Protein AF-A0A914AF42-F1 (afdb_monomer)

Structure (mmCIF, N/CA/C/O backbone):
data_AF-A0A914AF42-F1
#
_entry.id   AF-A0A914AF42-F1
#
loop_
_atom_site.group_PDB
_atom_site.id
_atom_site.type_symbol
_atom_site.label_atom_id
_atom_site.label_alt_id
_atom_site.label_comp_id
_atom_site.label_asym_id
_atom_site.label_entity_id
_atom_site.label_seq_id
_atom_site.pdbx_PDB_ins_code
_atom_site.Cartn_x
_atom_site.Cartn_y
_atom_site.Cartn_z
_atom_site.occupancy
_atom_site.B_iso_or_equiv
_atom_site.auth_seq_id
_atom_site.auth_comp_id
_atom_site.auth_asym_id
_atom_site.auth_atom_id
_atom_site.pdbx_PDB_model_num
ATOM 1 N N . MET A 1 1 ? -10.432 24.339 48.550 1.00 62.75 1 MET A N 1
ATOM 2 C CA . MET A 1 1 ? -11.584 24.044 47.681 1.00 62.75 1 MET A CA 1
ATOM 3 C C . MET A 1 1 ? -12.732 23.594 48.547 1.00 62.75 1 MET A C 1
ATOM 5 O O . MET A 1 1 ? -12.568 22.641 49.305 1.00 62.75 1 MET A O 1
ATOM 9 N N . THR A 1 2 ? -13.845 24.314 48.498 1.00 91.31 2 THR A N 1
ATOM 10 C CA . THR A 1 2 ? -15.083 23.881 49.159 1.00 91.31 2 THR A CA 1
ATOM 11 C C . THR A 1 2 ? -15.816 22.883 48.261 1.00 91.31 2 THR A C 1
ATOM 13 O O . THR A 1 2 ? -15.599 22.851 47.050 1.00 91.31 2 THR A O 1
ATOM 16 N N . LEU A 1 3 ? -16.672 22.039 48.843 1.00 89.38 3 LEU A N 1
ATOM 17 C CA . LEU A 1 3 ? -17.456 21.057 48.083 1.00 89.38 3 LEU A CA 1
ATOM 18 C C . LEU A 1 3 ? -18.285 21.734 46.976 1.00 89.38 3 LEU A C 1
ATOM 20 O O . LEU A 1 3 ? -18.335 21.239 45.855 1.00 89.38 3 LEU A O 1
ATOM 24 N N . ASP A 1 4 ? -18.838 22.913 47.257 1.00 90.81 4 ASP A N 1
ATOM 25 C CA . ASP A 1 4 ? -19.626 23.697 46.299 1.00 90.81 4 ASP A CA 1
ATOM 26 C C . ASP A 1 4 ? -18.805 24.201 45.105 1.00 90.81 4 ASP A C 1
ATOM 28 O O . ASP A 1 4 ? -19.313 24.311 43.990 1.00 90.81 4 ASP A O 1
ATOM 32 N N . GLU A 1 5 ? -17.524 24.499 45.321 1.00 92.56 5 GLU A N 1
ATOM 33 C CA . GLU A 1 5 ? -16.599 24.899 44.261 1.00 92.56 5 GLU A CA 1
ATOM 34 C C . GLU A 1 5 ? -16.284 23.717 43.336 1.00 92.56 5 GLU A C 1
ATOM 36 O O . GLU A 1 5 ? -16.280 23.871 42.115 1.00 92.56 5 GLU A O 1
ATOM 41 N N . ALA A 1 6 ? -16.115 22.520 43.904 1.00 89.25 6 ALA A N 1
ATOM 42 C CA . ALA A 1 6 ? -15.910 21.295 43.135 1.00 89.25 6 ALA A CA 1
ATOM 43 C C . ALA A 1 6 ? -17.158 20.901 42.327 1.00 89.25 6 ALA A C 1
ATOM 45 O O . ALA A 1 6 ? -17.040 20.524 41.162 1.00 89.25 6 ALA A O 1
ATOM 46 N N . VAL A 1 7 ? -18.354 21.035 42.911 1.00 93.25 7 VAL A N 1
ATOM 47 C CA . VAL A 1 7 ? -19.622 20.754 42.219 1.00 93.25 7 VAL A CA 1
ATOM 48 C C . VAL A 1 7 ? -19.851 21.740 41.072 1.00 93.25 7 VAL A C 1
ATOM 50 O O . VAL A 1 7 ? -20.227 21.325 39.976 1.00 93.25 7 VAL A O 1
ATOM 53 N N . ARG A 1 8 ? -19.575 23.035 41.276 1.00 92.00 8 ARG A N 1
ATOM 54 C CA . ARG A 1 8 ? -19.697 24.046 40.213 1.00 92.00 8 ARG A CA 1
ATOM 55 C C . ARG A 1 8 ? -18.725 23.778 39.063 1.00 92.00 8 ARG A C 1
ATOM 57 O O . ARG A 1 8 ? -19.149 23.758 37.912 1.00 92.00 8 ARG A O 1
ATOM 64 N N . ALA A 1 9 ? -17.461 23.494 39.378 1.00 91.19 9 ALA A N 1
ATOM 65 C CA . ALA A 1 9 ? -16.459 23.153 38.372 1.00 91.19 9 ALA A CA 1
ATOM 66 C C . ALA A 1 9 ? -16.846 21.888 37.583 1.00 91.19 9 ALA A C 1
ATOM 68 O O . ALA A 1 9 ? -16.697 21.855 36.363 1.00 91.19 9 ALA A O 1
ATOM 69 N N . ALA A 1 10 ? -17.405 20.869 38.247 1.00 91.75 10 ALA A N 1
ATOM 70 C CA . ALA A 1 10 ? -17.881 19.659 37.581 1.00 91.75 10 ALA A CA 1
ATOM 71 C C . ALA A 1 10 ? -19.002 19.963 36.570 1.00 91.75 10 ALA A C 1
ATOM 73 O O . ALA A 1 10 ? -18.903 19.568 35.409 1.00 91.75 10 ALA A O 1
ATOM 74 N N . LEU A 1 11 ? -20.013 20.745 36.960 1.00 94.56 11 LEU A N 1
ATOM 75 C CA . LEU A 1 11 ? -21.114 21.126 36.065 1.00 94.56 11 LEU A CA 1
ATOM 76 C C . LEU A 1 11 ? -20.634 21.952 34.861 1.00 94.56 11 LEU A C 1
ATOM 78 O O .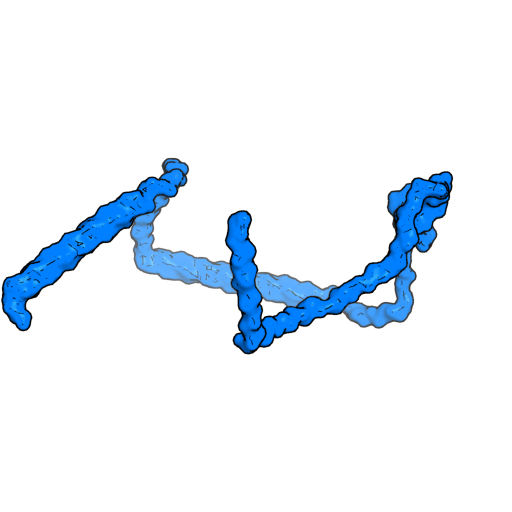 LEU A 1 11 ? -21.092 21.747 33.735 1.00 94.56 11 LEU A O 1
ATOM 82 N N . GLU A 1 12 ? -19.676 22.855 35.072 1.00 92.94 12 GLU A N 1
ATOM 83 C CA . GLU A 1 12 ? -19.058 23.628 33.991 1.00 92.94 12 GLU A CA 1
ATOM 84 C C . GLU A 1 12 ? -18.307 22.713 33.015 1.00 92.94 12 GLU A C 1
ATOM 86 O O . GLU A 1 12 ? -18.492 22.828 31.798 1.00 92.94 12 GLU A O 1
ATOM 91 N N . THR A 1 13 ? -17.541 21.740 33.520 1.00 92.31 13 THR A N 1
ATOM 92 C CA . THR A 1 13 ? -16.855 20.763 32.660 1.00 92.31 13 THR A CA 1
ATOM 93 C C . THR A 1 13 ? -17.828 19.888 31.870 1.00 92.31 13 THR A C 1
ATOM 95 O O . THR A 1 13 ? -17.617 19.673 30.676 1.00 92.31 13 THR A O 1
ATOM 98 N N . GLU A 1 14 ? -18.932 19.442 32.472 1.00 93.62 14 GLU A N 1
ATOM 99 C CA . GLU A 1 14 ? -19.966 18.673 31.771 1.00 93.62 14 GLU A CA 1
ATOM 100 C C . GLU A 1 14 ? -20.648 19.500 30.677 1.00 93.62 14 GLU A C 1
ATOM 102 O O . GLU A 1 14 ? -20.847 19.012 29.560 1.00 93.62 14 GLU A O 1
ATOM 107 N N . SER A 1 15 ? -20.953 20.770 30.961 1.00 94.12 15 SER A N 1
ATOM 108 C CA . SER A 1 15 ? -21.543 21.686 29.979 1.00 94.12 15 SER A CA 1
ATOM 109 C C . SER A 1 15 ? -20.625 21.891 28.768 1.00 94.12 15 SER A C 1
ATOM 111 O O . SER A 1 15 ? -21.081 21.831 27.622 1.00 94.12 15 SER A O 1
ATOM 113 N N . PHE A 1 16 ? -19.317 22.029 29.008 1.00 93.31 16 PHE A N 1
ATOM 114 C CA . PHE A 1 16 ? -18.307 22.158 27.964 1.00 93.31 16 PHE A CA 1
ATOM 115 C C . PHE A 1 16 ? -18.198 20.887 27.115 1.00 93.31 16 PHE A C 1
ATOM 117 O O . PHE A 1 16 ? -18.237 20.955 25.885 1.00 93.31 16 PHE A O 1
ATOM 124 N N . LEU A 1 17 ? -18.114 19.716 27.752 1.00 92.94 17 LEU A N 1
ATOM 125 C CA . LEU A 1 17 ? -18.012 18.430 27.056 1.00 92.94 17 LEU A CA 1
ATOM 126 C C . LEU A 1 17 ? -19.266 18.122 26.227 1.00 92.94 17 LEU A C 1
ATOM 128 O O . LEU A 1 17 ? -19.160 17.575 25.125 1.00 92.94 17 LEU A O 1
ATOM 132 N N . ASN A 1 18 ? -20.448 18.495 26.719 1.00 92.94 18 ASN A N 1
ATOM 133 C CA . ASN A 1 18 ? -21.700 18.344 25.980 1.00 92.94 18 ASN A CA 1
ATOM 134 C C . ASN A 1 18 ? -21.752 19.268 24.757 1.00 92.94 18 ASN A C 1
ATOM 136 O O . ASN A 1 18 ? -22.100 18.807 23.667 1.00 92.94 18 ASN A O 1
ATOM 140 N N . ALA A 1 19 ? -21.337 20.530 24.898 1.00 87.25 19 ALA A N 1
ATOM 141 C CA . ALA A 1 19 ? -21.235 21.459 23.773 1.00 87.25 19 ALA A CA 1
ATOM 142 C C . ALA A 1 19 ? -20.221 20.974 22.721 1.00 87.25 19 ALA A C 1
ATOM 144 O O . ALA A 1 19 ? -20.481 21.050 21.520 1.00 87.25 19 ALA A O 1
ATOM 145 N N . GLU A 1 20 ? -19.089 20.414 23.151 1.00 90.69 20 GLU A N 1
ATOM 146 C CA . GLU A 1 20 ? -18.073 19.866 22.252 1.00 90.69 20 GLU A CA 1
ATOM 147 C C . GLU A 1 20 ? -18.568 18.631 21.494 1.00 90.69 20 GLU A C 1
ATOM 149 O O . GLU A 1 20 ? -18.400 18.533 20.278 1.00 90.69 20 GLU A O 1
ATOM 154 N N . ARG A 1 21 ? -19.279 17.728 22.176 1.00 87.56 21 ARG A N 1
ATOM 155 C CA . ARG A 1 21 ? -19.935 16.575 21.545 1.00 87.56 21 ARG A CA 1
ATOM 156 C C . ARG A 1 21 ? -20.963 17.012 20.503 1.00 87.56 21 ARG A C 1
ATOM 158 O O . ARG A 1 21 ? -21.027 16.427 19.424 1.00 87.56 21 ARG A O 1
ATOM 165 N N . GLN A 1 22 ? -21.742 18.051 20.798 1.00 85.44 22 GLN A N 1
ATOM 166 C CA . GLN A 1 22 ? -22.742 18.585 19.875 1.00 85.44 22 GLN A CA 1
ATOM 167 C C . GLN A 1 22 ? -22.091 19.262 18.659 1.00 85.44 22 GLN A C 1
ATOM 169 O O . GLN A 1 22 ? -22.563 19.087 17.535 1.00 85.44 22 GLN A O 1
ATOM 174 N N . ARG A 1 23 ? -20.957 19.952 18.849 1.00 79.38 23 ARG A N 1
ATOM 175 C CA . ARG A 1 23 ? -20.131 20.491 17.753 1.00 79.38 23 ARG A CA 1
ATOM 176 C C . ARG A 1 23 ? -19.546 19.387 16.876 1.00 79.38 23 ARG A C 1
ATOM 178 O O . ARG A 1 23 ? -19.626 19.492 15.656 1.00 79.38 23 ARG A O 1
ATOM 185 N N . GLN A 1 24 ? -19.028 18.314 17.470 1.00 76.44 24 GLN A N 1
ATOM 186 C CA . GLN A 1 24 ? -18.529 17.152 16.726 1.00 76.44 24 GLN A CA 1
ATOM 187 C C . GLN A 1 24 ? -19.647 16.453 15.939 1.00 76.44 24 GLN A C 1
ATOM 189 O O . GLN A 1 24 ? -19.445 16.081 14.785 1.00 76.44 24 GLN A O 1
ATOM 194 N N . GLN A 1 25 ? -20.848 16.334 16.514 1.00 73.31 25 GLN A N 1
ATOM 195 C CA . GLN A 1 25 ? -22.020 15.800 15.810 1.00 73.31 25 GLN A CA 1
ATOM 196 C C . GLN A 1 25 ? -22.469 16.709 14.657 1.00 73.31 25 GLN A C 1
ATOM 198 O O . GLN A 1 25 ? -22.792 16.208 13.582 1.00 73.31 25 GLN A O 1
ATOM 203 N N . ALA A 1 26 ? -22.432 18.031 14.840 1.00 68.50 26 ALA A N 1
ATOM 204 C CA . ALA A 1 26 ? -22.759 18.995 13.790 1.00 68.50 26 ALA A CA 1
ATOM 205 C C . ALA A 1 26 ? -21.705 19.031 12.664 1.00 68.50 26 ALA A C 1
ATOM 207 O O . ALA A 1 26 ? -22.057 19.207 11.499 1.00 68.50 26 ALA A O 1
ATOM 208 N N . GLN A 1 27 ? -20.423 18.815 12.980 1.00 60.78 27 GLN A N 1
ATOM 209 C CA . GLN A 1 27 ? -19.339 18.719 11.991 1.00 60.78 27 GLN A CA 1
ATOM 210 C C . GLN A 1 27 ? -19.276 17.350 11.287 1.00 60.78 27 GLN A C 1
ATOM 212 O O . GLN A 1 27 ? -18.700 17.245 10.207 1.00 60.78 27 GLN A O 1
ATOM 217 N N . GLY A 1 28 ? -19.921 16.312 11.833 1.00 52.69 28 GLY A N 1
ATOM 218 C CA . GLY A 1 28 ? -20.042 14.985 11.214 1.00 52.69 28 GLY A CA 1
ATOM 219 C C . GLY A 1 28 ? -21.021 14.898 10.030 1.00 52.69 28 GLY A C 1
ATOM 220 O O . GLY A 1 28 ? -21.189 13.825 9.451 1.00 52.69 28 GLY A O 1
ATOM 221 N N . GLY A 1 29 ? -21.673 16.001 9.653 1.00 56.00 29 GLY A N 1
ATOM 222 C CA . GLY A 1 29 ? -22.742 16.040 8.654 1.00 56.00 29 GLY A CA 1
ATOM 223 C C . GLY A 1 29 ? -22.340 16.618 7.297 1.00 56.00 29 GLY A C 1
ATOM 224 O O . GLY A 1 29 ? -22.941 17.601 6.879 1.00 56.00 29 GLY A O 1
ATOM 225 N N . ARG A 1 30 ? -21.348 16.035 6.605 1.00 49.62 30 ARG A N 1
ATOM 226 C CA . ARG A 1 30 ? -21.149 16.179 5.139 1.00 49.62 30 ARG A CA 1
ATOM 227 C C . ARG A 1 30 ? -20.167 15.142 4.576 1.00 49.62 30 ARG A C 1
ATOM 229 O O . ARG A 1 30 ? -19.216 15.461 3.873 1.00 49.62 30 ARG A O 1
ATOM 236 N N . LEU A 1 31 ? -20.398 13.871 4.889 1.00 50.59 31 LEU A N 1
ATOM 237 C CA . LEU A 1 31 ? -19.864 12.793 4.062 1.00 50.59 31 LEU A CA 1
ATOM 238 C C . LEU A 1 31 ? -21.001 12.310 3.172 1.00 50.59 31 LEU A C 1
ATOM 240 O O . LEU A 1 31 ? -21.934 11.674 3.662 1.00 50.59 31 LEU A O 1
ATOM 244 N N . ASP A 1 32 ? -20.911 12.610 1.879 1.00 49.50 32 ASP A N 1
ATOM 245 C CA . ASP A 1 32 ? -21.627 11.878 0.838 1.00 49.50 32 ASP A CA 1
ATOM 246 C C . ASP A 1 32 ? -21.272 10.388 0.969 1.00 49.50 32 ASP A C 1
ATOM 248 O O . ASP A 1 32 ? -20.264 9.903 0.451 1.00 49.50 32 ASP A O 1
ATOM 252 N N . ARG A 1 33 ? -22.071 9.642 1.738 1.00 48.41 33 ARG A N 1
ATOM 253 C CA . ARG A 1 33 ? -21.944 8.189 1.840 1.00 48.41 33 ARG A CA 1
ATOM 254 C C . ARG A 1 33 ? -22.720 7.551 0.702 1.00 48.41 33 ARG A C 1
ATOM 256 O O . ARG A 1 33 ? -23.927 7.352 0.777 1.00 48.41 33 ARG A O 1
ATOM 263 N N . ASN A 1 34 ? -21.972 7.156 -0.321 1.00 46.50 34 ASN A N 1
ATOM 264 C CA . ASN A 1 34 ? -22.345 6.070 -1.218 1.00 46.50 34 ASN A CA 1
ATOM 265 C C . ASN A 1 34 ? -22.799 4.849 -0.369 1.00 46.50 34 ASN A C 1
ATOM 267 O O . ASN A 1 34 ? -22.021 4.386 0.471 1.00 46.50 34 ASN A O 1
ATOM 271 N N . PRO A 1 35 ? -24.021 4.308 -0.528 1.00 50.19 35 PRO A N 1
ATOM 272 C CA . PRO A 1 35 ? -24.627 3.373 0.431 1.00 50.19 35 PRO A CA 1
ATO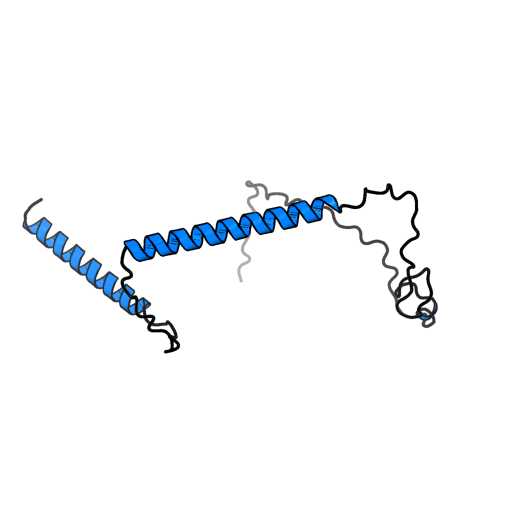M 273 C C . PRO A 1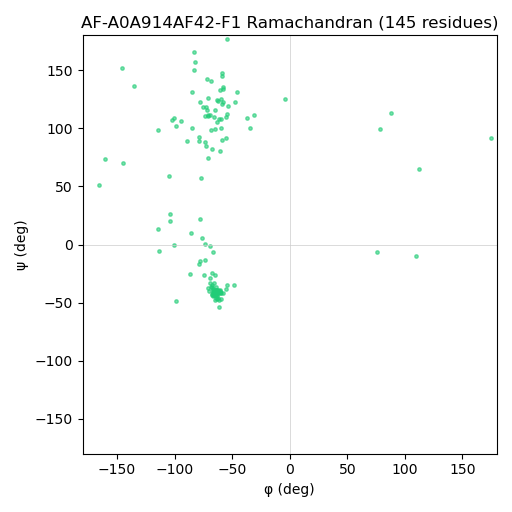 35 ? -24.100 1.928 0.346 1.00 50.19 35 PRO A C 1
ATOM 275 O O . PRO A 1 35 ? -24.776 0.998 0.774 1.00 50.19 35 PRO A O 1
ATOM 278 N N . ARG A 1 36 ? -22.902 1.693 -0.206 1.00 53.66 36 ARG A N 1
ATOM 279 C CA . ARG A 1 36 ? -22.427 0.333 -0.521 1.00 53.66 36 ARG A CA 1
ATOM 280 C C . ARG A 1 36 ? -21.457 -0.313 0.459 1.00 53.66 36 ARG A C 1
ATOM 282 O O . ARG A 1 36 ? -21.088 -1.460 0.241 1.00 53.66 36 ARG A O 1
ATOM 289 N N . THR A 1 37 ? -21.069 0.343 1.546 1.00 49.97 37 THR A N 1
ATOM 290 C CA . THR A 1 37 ? -20.153 -0.276 2.518 1.00 49.97 37 THR A CA 1
ATOM 291 C C . THR A 1 37 ? -20.473 0.133 3.951 1.00 49.97 37 THR A C 1
ATOM 293 O O . THR A 1 37 ? -19.682 0.806 4.611 1.00 49.97 37 THR A O 1
ATOM 296 N N . THR A 1 38 ? -21.595 -0.336 4.495 1.00 49.19 38 THR A N 1
ATOM 297 C CA . THR A 1 38 ? -21.596 -0.746 5.907 1.00 49.19 38 THR A CA 1
ATOM 298 C C . THR A 1 38 ? -20.718 -1.988 5.999 1.00 49.19 38 THR A C 1
ATOM 300 O O . THR A 1 38 ? -21.192 -3.118 5.912 1.00 49.19 38 THR A O 1
ATOM 303 N N . ARG A 1 39 ? -19.404 -1.770 6.065 1.00 50.16 39 ARG A N 1
ATOM 304 C CA . ARG A 1 39 ? -18.433 -2.822 6.335 1.00 50.16 39 ARG A CA 1
ATOM 305 C C . ARG A 1 39 ? -18.668 -3.224 7.786 1.00 50.16 39 ARG A C 1
ATOM 307 O O . ARG A 1 39 ? -18.292 -2.483 8.690 1.00 50.16 39 ARG A O 1
ATOM 314 N N . GLN A 1 40 ? -19.403 -4.315 7.989 1.00 51.12 40 GLN A N 1
ATOM 315 C CA . GLN A 1 40 ? -19.533 -4.937 9.301 1.00 51.12 40 GLN A CA 1
ATOM 316 C C . GLN A 1 40 ? -18.112 -5.184 9.806 1.00 51.12 40 GLN A C 1
ATOM 318 O O . GLN A 1 40 ? -17.307 -5.825 9.132 1.00 51.12 40 GLN A O 1
ATOM 323 N N . VAL A 1 41 ? -17.772 -4.566 10.931 1.00 55.00 41 VAL A N 1
ATOM 324 C CA . VAL A 1 41 ? -16.516 -4.850 11.614 1.00 55.00 41 VAL A CA 1
ATOM 325 C C . VAL A 1 41 ? -16.766 -6.153 12.359 1.00 55.00 41 VAL A C 1
ATOM 327 O O . VAL A 1 41 ? -17.325 -6.141 13.452 1.00 55.00 41 VAL A O 1
ATOM 330 N N . GLU A 1 42 ? -16.443 -7.280 11.727 1.00 60.97 42 GLU A N 1
ATOM 331 C CA . GLU A 1 42 ? -16.323 -8.541 12.452 1.00 60.97 42 GLU A CA 1
ATOM 332 C C . GLU A 1 42 ? -15.195 -8.373 13.470 1.00 60.97 42 GLU A C 1
ATOM 334 O O . GLU A 1 42 ? -14.077 -7.981 13.126 1.00 60.97 42 GLU A O 1
ATOM 339 N N . ILE A 1 43 ? -15.507 -8.609 14.744 1.00 63.34 43 ILE A N 1
ATOM 340 C CA . ILE A 1 43 ? -14.502 -8.681 15.801 1.00 63.34 43 ILE A CA 1
ATOM 341 C C . ILE A 1 43 ? -13.763 -10.004 15.578 1.00 63.34 43 ILE A C 1
ATOM 343 O O . ILE A 1 43 ? -14.137 -11.034 16.129 1.00 63.34 43 ILE A O 1
ATOM 347 N N . VAL A 1 44 ? -12.764 -9.974 14.694 1.00 67.31 44 VAL A N 1
ATOM 348 C CA . VAL A 1 44 ? -11.836 -11.084 14.455 1.00 67.31 44 VAL A CA 1
ATOM 349 C C . VAL A 1 44 ? -11.110 -11.361 15.768 1.00 67.31 44 VAL A C 1
ATOM 351 O O . VAL A 1 44 ? -10.673 -10.419 16.442 1.00 67.31 44 VAL A O 1
ATOM 354 N N . SER A 1 45 ? -11.016 -12.627 16.176 1.00 79.94 45 SER A N 1
ATOM 355 C CA . SER A 1 45 ? -10.338 -12.963 17.426 1.00 79.94 45 SER A CA 1
ATOM 356 C C . SER A 1 45 ? -8.887 -12.478 17.372 1.00 79.94 45 SER A C 1
ATOM 358 O O . SER A 1 45 ? -8.253 -12.427 16.313 1.00 79.94 45 SER A O 1
ATOM 360 N N . ARG A 1 46 ? -8.339 -12.089 18.526 1.00 79.12 46 ARG A N 1
ATOM 361 C CA . ARG A 1 46 ? -6.958 -11.596 18.606 1.00 79.12 46 ARG A CA 1
ATOM 362 C C . ARG A 1 46 ? -5.963 -12.598 18.000 1.00 79.12 46 ARG A C 1
ATOM 364 O O . ARG A 1 46 ? -5.008 -12.185 17.353 1.00 79.12 46 ARG A O 1
ATOM 371 N N . GLU A 1 47 ? -6.225 -13.893 18.160 1.00 77.94 47 GLU A N 1
ATOM 372 C CA . GLU A 1 47 ? -5.406 -14.975 17.608 1.00 77.94 47 GLU A CA 1
ATOM 373 C C . GLU A 1 47 ? -5.469 -15.036 16.076 1.00 77.94 47 GLU A C 1
ATOM 375 O O . GLU A 1 47 ? -4.432 -15.159 15.428 1.00 77.94 47 GLU A O 1
ATOM 380 N N . GLU A 1 48 ? -6.650 -14.881 15.478 1.00 81.94 48 GLU A N 1
ATOM 381 C CA . GLU A 1 48 ? -6.825 -14.851 14.018 1.00 81.94 48 GLU A CA 1
ATOM 382 C C . GLU A 1 48 ? -6.168 -13.618 13.393 1.00 81.94 48 GLU A C 1
ATOM 384 O O . GLU A 1 48 ? -5.520 -13.717 12.351 1.00 81.94 48 GLU A O 1
ATOM 389 N N . PHE A 1 49 ? -6.262 -12.460 14.050 1.00 83.25 49 PHE A N 1
ATOM 390 C CA . PHE A 1 49 ? -5.584 -11.248 13.594 1.00 83.25 49 PHE A CA 1
ATOM 391 C C . PHE A 1 49 ? -4.055 -11.389 13.668 1.00 83.25 49 PHE A C 1
ATOM 393 O O . PHE A 1 49 ? -3.334 -10.992 12.747 1.00 83.25 49 PHE A O 1
ATOM 400 N N . GLU A 1 50 ? -3.536 -11.998 14.734 1.00 85.88 50 GLU A N 1
ATOM 401 C CA . GLU A 1 50 ? -2.108 -12.298 14.872 1.00 85.88 50 GLU A CA 1
ATOM 402 C C . GLU A 1 50 ? -1.635 -13.324 13.824 1.00 85.88 50 GLU A C 1
ATOM 404 O O . GLU A 1 50 ? -0.567 -13.157 13.237 1.00 85.88 50 GLU A O 1
ATOM 409 N N . GLN A 1 51 ? -2.432 -14.349 13.511 1.00 88.69 51 GLN A N 1
ATOM 410 C CA . GLN A 1 51 ? -2.125 -15.299 12.434 1.00 88.69 51 GLN A CA 1
ATOM 411 C C . GLN A 1 51 ? -2.151 -14.626 11.056 1.00 88.69 51 GLN A C 1
ATOM 413 O O . GLN A 1 51 ? -1.237 -14.813 10.253 1.00 88.69 51 GLN A O 1
ATOM 418 N N . GLN A 1 52 ? -3.149 -13.786 10.794 1.00 87.06 52 GLN A N 1
ATOM 419 C CA . GLN A 1 52 ? -3.283 -13.071 9.528 1.00 87.06 52 GLN A CA 1
ATOM 420 C C . GLN A 1 52 ? -2.130 -12.086 9.307 1.00 87.06 52 GLN A C 1
ATOM 422 O O . GLN A 1 52 ? -1.582 -12.001 8.206 1.00 87.06 52 GLN A O 1
ATOM 427 N N . THR A 1 53 ? -1.723 -11.362 10.350 1.00 88.31 53 THR A N 1
ATOM 428 C CA . THR A 1 53 ? -0.571 -10.451 10.284 1.00 88.31 53 THR A CA 1
ATOM 429 C C . THR A 1 53 ? 0.749 -11.203 10.101 1.00 88.31 53 THR A C 1
ATOM 431 O O . THR A 1 53 ? 1.597 -10.731 9.340 1.00 88.31 53 THR A O 1
ATOM 434 N N . ARG A 1 54 ? 0.908 -12.401 10.688 1.00 91.25 54 ARG A N 1
ATOM 435 C CA . ARG A 1 54 ? 2.062 -13.285 10.430 1.00 91.25 54 ARG A CA 1
ATOM 436 C C . ARG A 1 54 ? 2.130 -13.717 8.969 1.00 91.25 54 ARG A C 1
ATOM 438 O O . ARG A 1 54 ? 3.135 -13.433 8.320 1.00 91.25 54 ARG A O 1
ATOM 445 N N . VAL A 1 55 ? 1.051 -14.285 8.427 1.00 94.19 55 VAL A N 1
ATOM 446 C CA . VAL A 1 55 ? 0.987 -14.708 7.014 1.00 94.19 55 VAL A CA 1
ATOM 447 C C . VAL A 1 55 ? 1.255 -13.530 6.076 1.00 94.19 55 VAL A C 1
ATOM 449 O O . VAL A 1 55 ? 2.015 -13.653 5.117 1.00 94.19 55 VAL A O 1
ATOM 452 N N . MET A 1 56 ? 0.698 -12.353 6.372 1.00 90.62 56 MET A N 1
ATOM 453 C CA . MET A 1 56 ? 0.940 -11.149 5.577 1.00 90.62 56 MET A CA 1
ATOM 454 C C . MET A 1 56 ? 2.411 -10.706 5.629 1.00 90.62 56 MET A C 1
ATOM 456 O O . MET A 1 56 ? 2.976 -10.316 4.608 1.00 90.62 56 MET A O 1
ATOM 460 N N . SER A 1 57 ? 3.062 -10.801 6.791 1.00 94.88 57 SER A N 1
ATOM 461 C CA . SER A 1 57 ? 4.487 -10.478 6.926 1.00 94.88 57 SER A CA 1
ATOM 462 C C . SER A 1 57 ? 5.389 -11.458 6.165 1.00 94.88 57 SER A C 1
ATOM 464 O O . SER A 1 57 ? 6.341 -11.030 5.512 1.00 94.88 57 SER A O 1
ATOM 466 N N . GLU A 1 58 ? 5.051 -12.748 6.156 1.00 95.44 58 GLU A N 1
ATOM 467 C CA . GLU A 1 58 ? 5.755 -13.776 5.381 1.00 95.44 58 GLU A CA 1
ATOM 468 C C . GLU A 1 58 ? 5.597 -13.540 3.872 1.00 95.44 58 GLU A C 1
ATOM 470 O O . GLU A 1 58 ? 6.576 -13.571 3.121 1.00 95.44 58 GLU A O 1
ATOM 475 N N . GLN A 1 59 ? 4.386 -13.209 3.415 1.00 95.25 59 GLN A N 1
ATOM 476 C CA . GLN A 1 59 ? 4.135 -12.856 2.015 1.00 95.25 59 GLN A CA 1
ATOM 477 C C . GLN A 1 59 ? 4.958 -11.636 1.575 1.00 95.25 59 GLN A C 1
ATOM 479 O O . GLN A 1 59 ? 5.564 -11.650 0.503 1.00 95.25 59 GLN A O 1
ATOM 484 N N . LEU A 1 60 ? 5.064 -10.603 2.412 1.00 96.06 60 LEU A N 1
ATOM 485 C CA . LEU A 1 60 ? 5.892 -9.434 2.102 1.00 96.06 60 LEU A CA 1
ATOM 486 C C . LEU A 1 60 ? 7.394 -9.765 2.074 1.00 96.06 60 LEU A C 1
ATOM 488 O O . LEU A 1 60 ? 8.118 -9.244 1.222 1.00 96.06 60 LEU A O 1
ATOM 492 N N . GLN A 1 61 ? 7.868 -10.658 2.946 1.00 95.94 61 GLN A N 1
ATOM 493 C CA . GLN A 1 61 ? 9.263 -11.113 2.935 1.00 95.94 61 GLN A CA 1
ATOM 494 C C . GLN A 1 61 ? 9.592 -11.918 1.674 1.00 95.94 61 GLN A C 1
ATOM 496 O O . GLN A 1 61 ? 10.625 -11.675 1.047 1.00 95.94 61 GLN A O 1
ATOM 501 N N . THR A 1 62 ? 8.713 -12.835 1.263 1.00 96.38 62 THR A N 1
ATOM 502 C CA . THR A 1 62 ? 8.903 -13.603 0.020 1.00 96.38 62 THR A CA 1
ATOM 503 C C . THR A 1 62 ? 8.919 -12.690 -1.205 1.00 96.38 62 THR A C 1
ATOM 505 O O . THR A 1 62 ? 9.804 -12.820 -2.054 1.00 96.38 62 THR A O 1
ATOM 508 N N . LEU A 1 63 ? 8.026 -11.697 -1.260 1.00 96.56 63 LEU A N 1
ATOM 509 C CA . LEU A 1 63 ? 8.018 -10.684 -2.315 1.00 96.56 63 LEU A CA 1
ATOM 510 C C . LEU A 1 63 ? 9.334 -9.894 -2.352 1.00 96.56 63 LEU A C 1
ATOM 512 O O . LEU A 1 63 ? 9.927 -9.733 -3.419 1.00 96.56 63 LEU A O 1
ATOM 516 N N 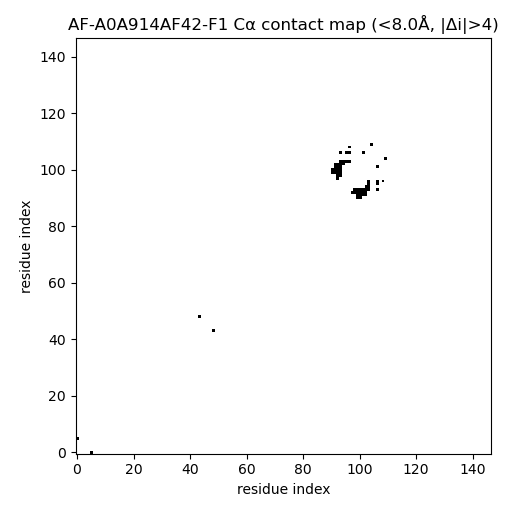. HIS A 1 64 ? 9.824 -9.437 -1.198 1.00 96.62 64 HIS A N 1
ATOM 517 C CA . HIS A 1 64 ? 11.090 -8.707 -1.106 1.00 96.62 64 HIS A CA 1
ATOM 518 C C . HIS A 1 64 ? 12.290 -9.548 -1.575 1.00 96.62 64 HIS A C 1
ATOM 520 O O . HIS A 1 64 ? 13.165 -9.048 -2.289 1.00 96.62 64 HIS A O 1
ATOM 526 N N . GLN A 1 65 ? 12.317 -10.840 -1.233 1.00 96.38 65 GLN A N 1
ATOM 527 C CA . GLN A 1 65 ? 13.358 -11.767 -1.683 1.00 96.38 65 GLN A CA 1
ATOM 528 C C . GLN A 1 65 ? 13.312 -11.979 -3.200 1.00 96.38 65 GLN A C 1
ATOM 530 O O . GLN A 1 65 ? 14.358 -11.960 -3.849 1.00 96.38 65 GLN A O 1
ATOM 535 N N . LEU A 1 66 ? 12.120 -12.142 -3.782 1.00 96.44 66 LEU A N 1
ATOM 536 C CA . LEU A 1 66 ? 11.957 -12.281 -5.232 1.00 96.44 66 LEU A CA 1
ATOM 537 C C . LEU A 1 66 ? 12.395 -11.014 -5.968 1.00 96.44 66 LEU A C 1
ATOM 539 O O . LEU A 1 66 ? 13.173 -11.101 -6.915 1.00 96.44 66 LEU A O 1
ATOM 543 N N . MET A 1 67 ? 11.982 -9.840 -5.488 1.00 94.75 67 MET A N 1
ATOM 544 C CA . MET A 1 67 ? 12.407 -8.555 -6.051 1.00 94.75 67 MET A CA 1
ATOM 545 C C . MET A 1 67 ? 13.926 -8.364 -5.977 1.00 94.75 67 MET A C 1
ATOM 547 O O . MET A 1 67 ? 14.535 -7.897 -6.939 1.00 94.75 67 MET A O 1
ATOM 551 N N . SER A 1 68 ? 14.558 -8.781 -4.879 1.00 95.50 68 SER A N 1
ATOM 552 C CA . SER A 1 68 ? 16.019 -8.736 -4.735 1.00 95.50 68 SER A CA 1
ATOM 553 C C . SER A 1 68 ? 16.723 -9.684 -5.708 1.00 95.50 68 SER A C 1
ATOM 555 O O . SER A 1 68 ? 17.691 -9.290 -6.354 1.00 95.50 68 SER A O 1
ATOM 557 N N . ARG A 1 69 ? 16.215 -10.913 -5.879 1.00 95.00 69 ARG A N 1
ATOM 558 C CA . ARG A 1 69 ? 16.769 -11.890 -6.834 1.00 95.00 69 ARG A CA 1
ATOM 559 C C . ARG A 1 69 ? 16.646 -11.419 -8.278 1.00 95.00 69 ARG A C 1
ATOM 561 O O . ARG A 1 69 ? 17.602 -11.551 -9.032 1.00 95.00 69 ARG A O 1
ATOM 568 N N . LEU A 1 70 ? 15.498 -10.853 -8.646 1.00 91.56 70 LEU A N 1
ATOM 569 C CA . LEU A 1 70 ? 15.289 -10.274 -9.973 1.00 91.56 70 LEU A CA 1
ATOM 570 C C . LEU A 1 70 ? 16.247 -9.103 -10.212 1.00 91.56 70 LEU A 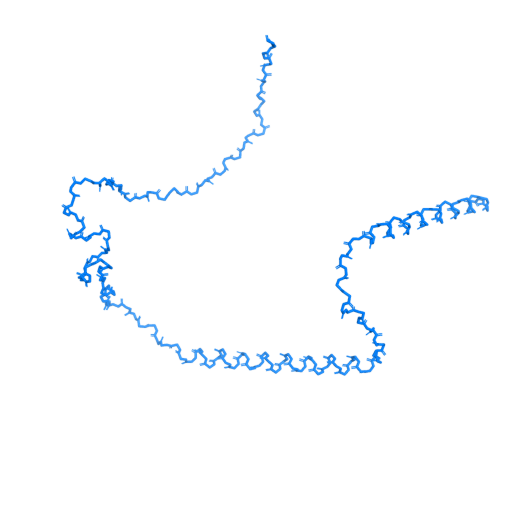C 1
ATOM 572 O O . LEU A 1 70 ? 16.906 -9.057 -11.244 1.00 91.56 70 LEU A O 1
ATOM 576 N N . THR A 1 71 ? 16.391 -8.204 -9.238 1.00 89.25 71 THR A N 1
ATOM 577 C CA . THR A 1 71 ? 17.303 -7.054 -9.348 1.00 89.25 71 THR A CA 1
ATOM 578 C C . THR A 1 71 ? 18.764 -7.494 -9.489 1.00 89.25 71 THR A C 1
ATOM 580 O O . THR A 1 71 ? 19.497 -6.944 -10.310 1.00 89.25 71 THR A O 1
ATOM 583 N N . GLU A 1 72 ? 19.193 -8.507 -8.733 1.00 87.62 72 GLU A N 1
ATOM 584 C CA . GLU A 1 72 ? 20.564 -9.019 -8.812 1.00 87.62 72 GLU A CA 1
ATOM 585 C C . GLU A 1 72 ? 20.820 -9.787 -10.116 1.00 87.62 72 GLU A C 1
ATOM 587 O O . GLU A 1 72 ? 21.882 -9.629 -10.715 1.00 87.62 72 GLU A O 1
ATOM 592 N N . ALA A 1 73 ? 19.839 -10.548 -10.614 1.00 82.81 73 ALA A N 1
ATOM 593 C CA . ALA A 1 73 ? 19.926 -11.191 -11.926 1.00 82.81 73 ALA A CA 1
ATOM 594 C C . ALA A 1 73 ? 20.088 -10.154 -13.051 1.00 82.81 73 ALA A C 1
ATOM 5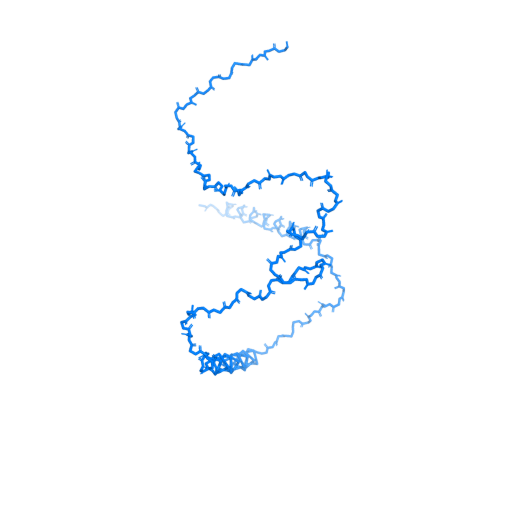96 O O . ALA A 1 73 ? 20.929 -10.320 -13.930 1.00 82.81 73 ALA A O 1
ATOM 597 N N . MET A 1 74 ? 19.368 -9.030 -12.971 1.00 80.75 74 MET A N 1
ATOM 598 C CA . MET A 1 74 ? 19.494 -7.931 -13.936 1.00 80.75 74 MET A CA 1
ATOM 599 C C . MET A 1 74 ? 20.851 -7.210 -13.871 1.00 80.75 74 MET A C 1
ATOM 601 O O . MET A 1 74 ? 21.287 -6.624 -14.859 1.00 80.75 74 MET A O 1
ATOM 605 N N . LYS A 1 75 ? 21.550 -7.243 -12.731 1.00 77.38 75 LYS A N 1
ATOM 606 C CA . LYS A 1 75 ? 22.866 -6.601 -12.557 1.00 77.38 75 LYS A CA 1
ATOM 607 C C . LYS A 1 75 ? 24.002 -7.369 -13.244 1.00 77.38 75 LYS A C 1
ATOM 609 O O . LYS A 1 75 ? 25.008 -6.762 -13.611 1.00 77.38 75 LYS A O 1
ATOM 614 N N . GLN A 1 76 ? 23.844 -8.679 -13.431 1.00 62.31 76 GLN A N 1
ATOM 615 C CA . GLN A 1 76 ? 24.849 -9.551 -14.056 1.00 62.31 76 GLN A CA 1
ATOM 616 C C . GLN A 1 76 ? 24.872 -9.437 -15.590 1.00 62.31 76 GLN A C 1
ATOM 618 O O . GLN A 1 76 ? 25.861 -9.809 -16.215 1.00 62.31 76 GLN A O 1
ATOM 623 N N . GLU A 1 77 ? 23.840 -8.834 -16.186 1.00 55.16 77 GLU A N 1
ATOM 624 C CA . GLU A 1 77 ? 23.742 -8.546 -17.622 1.00 55.16 77 GLU A CA 1
ATOM 625 C C . GLU A 1 77 ? 23.982 -7.062 -17.942 1.00 55.16 77 GLU A C 1
ATOM 627 O O . GLU A 1 77 ? 23.495 -6.541 -18.943 1.00 55.16 77 GLU A O 1
ATOM 632 N N . ALA A 1 78 ? 24.737 -6.341 -17.108 1.00 57.44 78 ALA A N 1
ATOM 633 C CA . ALA A 1 78 ? 25.233 -5.032 -17.511 1.00 57.44 78 ALA A CA 1
ATOM 634 C C . ALA A 1 78 ? 26.282 -5.240 -18.622 1.00 57.44 78 ALA A C 1
ATOM 636 O O . ALA A 1 78 ? 27.365 -5.757 -18.321 1.00 57.44 78 ALA A O 1
ATOM 637 N N . PRO A 1 79 ? 26.029 -4.856 -19.894 1.00 57.94 79 PRO A N 1
ATOM 638 C CA . PRO A 1 79 ? 27.090 -4.887 -20.886 1.00 57.94 79 PRO A CA 1
ATOM 639 C C . PRO A 1 79 ? 28.226 -4.005 -20.369 1.00 57.94 79 PRO A C 1
ATOM 641 O O . PRO A 1 79 ? 27.983 -2.902 -19.861 1.00 57.94 79 PRO A O 1
ATOM 644 N N . GLN A 1 80 ? 29.465 -4.506 -20.456 1.00 58.72 80 GLN A N 1
ATOM 645 C CA . GLN A 1 80 ? 30.646 -3.724 -20.109 1.00 58.72 80 GLN A CA 1
ATOM 646 C C . GLN A 1 80 ? 30.515 -2.340 -20.737 1.00 58.72 80 GLN A C 1
ATOM 648 O O . GLN A 1 80 ? 30.191 -2.218 -21.919 1.00 58.72 80 GLN A O 1
ATOM 653 N N . ARG A 1 81 ? 30.743 -1.294 -19.935 1.00 51.38 81 ARG A N 1
ATOM 654 C CA . ARG A 1 81 ? 30.801 0.087 -20.409 1.00 51.38 81 ARG A CA 1
ATOM 655 C C . ARG A 1 81 ? 31.917 0.173 -21.449 1.00 51.38 81 ARG A C 1
ATOM 657 O O . ARG A 1 81 ? 33.066 0.438 -21.106 1.00 51.38 81 ARG A O 1
ATOM 664 N N . VAL A 1 82 ? 31.575 -0.057 -22.711 1.00 52.88 82 VAL A N 1
ATOM 665 C CA . VAL A 1 82 ? 32.460 0.219 -23.830 1.00 52.88 82 VAL A CA 1
ATOM 666 C C . VAL A 1 82 ? 32.776 1.709 -23.782 1.00 52.88 82 VAL A C 1
ATOM 668 O O . VAL A 1 82 ? 31.893 2.566 -23.670 1.00 52.88 82 VAL A O 1
ATOM 671 N N . LYS A 1 83 ? 34.069 2.021 -23.759 1.00 44.97 83 LYS A N 1
ATOM 672 C CA . LYS A 1 83 ? 34.578 3.374 -23.947 1.00 44.97 83 LYS A CA 1
ATOM 673 C C . LYS A 1 83 ? 34.174 3.771 -25.366 1.00 44.97 83 LYS A C 1
ATOM 675 O O . LYS A 1 83 ? 34.730 3.239 -26.319 1.00 44.97 83 LYS A O 1
ATOM 680 N N . TRP A 1 84 ? 33.172 4.636 -25.507 1.00 41.78 84 TRP A N 1
ATOM 681 C CA . TRP A 1 84 ? 32.712 5.123 -26.809 1.00 41.78 84 TRP A CA 1
ATOM 682 C C . TRP A 1 84 ? 33.756 6.067 -27.414 1.00 41.78 84 TRP A C 1
ATOM 684 O O . TRP A 1 84 ? 33.590 7.286 -27.418 1.00 41.78 84 TRP A O 1
ATOM 694 N N . GLU A 1 85 ? 34.855 5.513 -27.913 1.00 49.41 85 GLU A N 1
ATOM 695 C CA . GLU A 1 85 ? 35.652 6.185 -28.928 1.00 49.41 85 GLU A CA 1
ATOM 696 C C . GLU A 1 85 ? 34.947 5.985 -30.270 1.00 49.41 85 GLU A C 1
ATOM 698 O O . GLU A 1 85 ? 35.167 5.008 -30.971 1.00 49.41 85 GLU A O 1
ATOM 703 N N . GLY A 1 86 ? 34.040 6.919 -30.573 1.00 55.22 86 GLY A N 1
ATOM 704 C CA . GLY A 1 86 ? 33.449 7.101 -31.896 1.00 55.22 86 GLY A CA 1
ATOM 705 C C . GLY A 1 86 ? 32.346 6.113 -32.276 1.00 55.22 86 GLY A C 1
ATOM 706 O O . GLY A 1 86 ? 32.611 5.054 -32.825 1.00 55.22 86 GLY A O 1
ATOM 707 N N . GLU A 1 87 ? 31.087 6.534 -32.140 1.00 51.09 87 GLU A N 1
ATOM 708 C CA . GLU A 1 87 ? 29.989 5.951 -32.921 1.00 51.09 87 GLU A CA 1
ATOM 709 C C . GLU A 1 87 ? 29.101 7.087 -33.462 1.00 51.09 87 GLU A C 1
ATOM 711 O O . GLU A 1 87 ? 28.900 8.093 -32.764 1.00 51.09 87 GLU A O 1
ATOM 716 N N . PRO A 1 88 ? 28.670 7.032 -34.741 1.00 54.25 88 PRO A N 1
ATOM 717 C CA . PRO A 1 88 ? 28.228 8.207 -35.465 1.00 54.25 88 PRO A CA 1
ATOM 718 C C . PRO A 1 88 ? 26.927 8.690 -34.849 1.00 54.25 88 PRO A C 1
ATOM 720 O O . PRO A 1 88 ? 26.071 7.884 -34.481 1.00 54.25 88 PRO A O 1
ATOM 723 N N . ARG A 1 89 ? 26.775 10.016 -34.751 1.00 56.25 89 ARG A N 1
ATOM 724 C CA . ARG A 1 89 ? 25.513 10.668 -34.390 1.00 56.25 89 ARG A CA 1
ATOM 725 C C . ARG A 1 89 ? 24.376 9.888 -35.038 1.00 56.25 89 ARG A C 1
ATOM 727 O O . ARG A 1 89 ? 24.293 9.891 -36.267 1.00 56.25 89 ARG A O 1
ATOM 734 N N . ARG A 1 90 ? 23.593 9.176 -34.206 1.00 58.59 90 ARG A N 1
ATOM 735 C CA . ARG A 1 90 ? 22.420 8.377 -34.593 1.00 58.59 90 ARG A CA 1
ATOM 736 C C . ARG A 1 90 ? 21.795 9.053 -35.793 1.00 58.59 90 ARG A C 1
ATOM 738 O O . ARG A 1 90 ? 21.391 10.202 -35.623 1.00 58.59 90 ARG A O 1
ATOM 745 N N . ARG A 1 91 ? 21.871 8.406 -36.969 1.00 63.06 91 ARG A N 1
ATOM 746 C CA . ARG A 1 91 ? 21.630 9.016 -38.287 1.00 63.06 91 ARG A CA 1
ATOM 747 C C . ARG A 1 91 ? 20.539 10.067 -38.161 1.00 63.06 91 ARG A C 1
ATOM 749 O O . ARG A 1 91 ? 19.370 9.714 -38.036 1.00 63.06 91 ARG A O 1
ATOM 756 N N . LEU A 1 92 ? 20.943 11.334 -38.082 1.00 72.25 92 LEU A N 1
ATOM 757 C CA . LEU A 1 92 ? 20.003 12.406 -37.819 1.00 72.25 92 LEU A CA 1
ATOM 758 C C . LEU A 1 92 ? 19.209 12.603 -39.102 1.00 72.25 92 LEU A C 1
ATOM 760 O O . LEU A 1 92 ? 19.648 13.332 -39.984 1.00 72.25 92 LEU A O 1
ATOM 764 N N . SER A 1 93 ? 18.115 11.864 -39.249 1.00 81.75 93 SER A N 1
ATOM 765 C CA . SER A 1 93 ? 17.219 11.971 -40.388 1.00 81.75 93 SER A CA 1
ATOM 766 C C . SER A 1 93 ? 16.224 13.087 -40.136 1.00 81.75 93 SER A C 1
ATOM 768 O O . SER A 1 93 ? 15.572 13.147 -39.090 1.00 81.75 93 SER A O 1
ATOM 770 N N . CYS A 1 94 ? 16.075 13.953 -41.119 1.00 84.69 94 CYS A N 1
ATOM 771 C CA . CYS A 1 94 ? 15.096 15.007 -41.103 1.00 84.69 94 CYS A CA 1
ATOM 772 C C . CYS A 1 94 ? 13.682 14.426 -41.078 1.00 84.69 94 CYS A C 1
ATOM 774 O O . CYS A 1 94 ? 13.275 13.712 -41.988 1.00 84.69 94 CYS A O 1
ATOM 776 N N . PHE A 1 95 ? 12.887 14.809 -40.081 1.00 84.75 95 PHE A N 1
ATOM 777 C CA . PHE A 1 95 ? 11.481 14.402 -39.972 1.00 84.75 95 PHE A CA 1
ATOM 778 C C . PHE A 1 95 ? 10.569 14.978 -41.070 1.00 84.75 95 PHE A C 1
ATOM 780 O O . PHE A 1 95 ? 9.392 14.644 -41.109 1.00 84.75 95 PHE A O 1
ATOM 787 N N . ASN A 1 96 ? 11.083 15.870 -41.924 1.00 82.69 96 ASN A N 1
ATOM 788 C CA . ASN A 1 96 ? 10.328 16.463 -43.027 1.00 82.69 96 ASN A CA 1
ATOM 789 C C . ASN A 1 96 ? 10.610 15.779 -44.371 1.00 82.69 96 ASN A C 1
ATOM 791 O O . ASN A 1 96 ? 9.676 15.443 -45.086 1.00 82.69 96 ASN A O 1
ATOM 795 N N . CYS A 1 97 ? 11.883 15.570 -44.721 1.00 86.69 97 CYS A N 1
ATOM 796 C CA . CYS A 1 97 ? 12.268 15.007 -46.021 1.00 86.69 97 CYS A CA 1
ATOM 797 C C . CYS A 1 97 ? 12.916 13.618 -45.950 1.00 86.69 97 CYS A C 1
ATOM 799 O O . CYS A 1 97 ? 13.208 13.043 -46.993 1.00 86.69 97 CYS A O 1
ATOM 801 N N . GLY A 1 98 ? 13.178 13.091 -44.752 1.00 83.38 98 GLY A N 1
ATOM 802 C CA . GLY A 1 98 ? 13.822 11.792 -44.545 1.00 83.38 98 GLY A CA 1
ATOM 803 C C . GLY A 1 98 ? 15.335 11.766 -44.798 1.00 83.38 98 GLY A C 1
ATOM 804 O O . GLY A 1 98 ? 15.974 10.757 -44.509 1.00 83.38 98 GLY A O 1
ATOM 805 N N . GLU A 1 99 ? 15.933 12.851 -45.298 1.00 83.75 99 GLU A N 1
ATOM 806 C CA . GLU A 1 99 ? 17.374 12.925 -45.566 1.00 83.75 99 GLU A CA 1
ATOM 807 C C . GLU A 1 99 ? 18.185 13.001 -44.271 1.00 83.75 99 GLU A C 1
ATOM 809 O O . GLU A 1 99 ? 17.790 13.647 -43.300 1.00 83.75 99 GLU A O 1
ATOM 814 N N . ILE A 1 100 ? 19.341 12.342 -44.258 1.00 83.06 100 ILE A N 1
ATOM 815 C CA . ILE A 1 100 ? 20.246 12.331 -43.109 1.00 83.06 100 ILE A CA 1
ATOM 816 C C . ILE A 1 100 ? 21.148 13.569 -43.096 1.00 83.06 100 ILE A C 1
ATOM 818 O O . ILE A 1 100 ? 21.523 14.092 -44.139 1.00 83.06 100 ILE A O 1
ATOM 822 N N . GLY A 1 101 ? 21.536 14.011 -41.903 1.00 84.56 101 GLY A N 1
ATOM 823 C CA . GLY A 1 101 ? 22.488 15.104 -41.692 1.00 84.56 101 GLY A CA 1
ATOM 824 C C . GLY A 1 101 ? 21.878 16.393 -41.143 1.00 84.56 101 GLY A C 1
ATOM 825 O O . GLY A 1 101 ? 22.636 17.255 -40.711 1.00 84.56 101 GLY A O 1
ATOM 826 N N . HIS A 1 102 ? 20.547 16.522 -41.090 1.00 85.50 102 HIS A N 1
ATOM 827 C CA . HIS A 1 102 ? 19.876 17.727 -40.593 1.00 85.50 102 HIS A CA 1
ATOM 828 C C . HIS A 1 102 ? 18.566 17.413 -39.849 1.00 85.50 102 HIS A C 1
ATOM 830 O O . HIS A 1 102 ? 17.904 16.408 -40.109 1.00 85.50 102 HIS A O 1
ATOM 836 N N . PHE A 1 103 ? 18.177 18.274 -38.903 1.00 84.50 103 PHE A N 1
ATOM 837 C CA . PHE A 1 103 ? 16.866 18.204 -38.244 1.00 84.50 103 PHE A CA 1
ATOM 838 C C . PHE A 1 103 ? 15.805 18.904 -39.103 1.00 84.50 103 PHE A C 1
ATOM 840 O O . PHE A 1 103 ? 16.129 19.707 -39.968 1.00 84.50 103 PHE A O 1
ATOM 847 N N . LYS A 1 104 ? 14.512 18.691 -38.812 1.00 81.81 104 LYS A N 1
ATOM 848 C CA . LYS A 1 104 ? 13.400 19.391 -39.492 1.00 81.81 104 LYS A CA 1
ATOM 849 C C . LYS A 1 104 ? 13.591 20.917 -39.578 1.00 81.81 104 LYS A C 1
ATOM 851 O O . LYS A 1 104 ? 13.172 21.515 -40.561 1.00 81.81 104 LYS A O 1
ATOM 856 N N . ARG A 1 105 ? 14.204 21.525 -38.556 1.00 78.62 105 ARG A N 1
ATOM 857 C CA . ARG A 1 105 ? 14.461 22.974 -38.478 1.00 78.62 105 ARG A CA 1
ATOM 858 C C . ARG A 1 105 ? 15.503 23.462 -39.487 1.00 78.62 105 ARG A C 1
ATOM 860 O O . ARG A 1 105 ? 15.388 24.581 -39.955 1.00 78.62 105 ARG A O 1
ATOM 867 N N . ASP A 1 106 ? 16.441 22.599 -39.860 1.00 77.81 106 ASP A N 1
ATOM 868 C CA . ASP A 1 106 ? 17.540 22.896 -40.783 1.00 77.81 106 ASP A CA 1
ATOM 869 C C . ASP A 1 106 ? 17.280 22.280 -42.170 1.00 77.81 106 ASP A C 1
ATOM 871 O O . ASP A 1 106 ? 18.203 22.012 -42.936 1.00 77.81 106 ASP A O 1
ATOM 875 N N . CYS A 1 107 ? 16.017 21.965 -42.481 1.00 85.06 107 CYS A N 1
ATOM 876 C CA . CYS A 1 107 ? 15.665 21.292 -43.722 1.00 85.06 107 CYS A CA 1
ATOM 877 C C . CYS A 1 107 ? 15.726 22.265 -44.908 1.00 85.06 107 CYS A C 1
ATOM 879 O O . CYS A 1 107 ? 14.930 23.204 -44.959 1.00 85.06 107 CYS A O 1
ATOM 881 N N . PRO A 1 108 ? 16.591 22.029 -45.914 1.00 81.38 108 PRO A N 1
ATOM 882 C CA . PRO A 1 108 ? 16.746 22.943 -47.047 1.00 81.38 108 PRO A CA 1
ATOM 883 C C . PRO A 1 108 ? 15.472 23.030 -47.898 1.00 81.38 108 PRO A C 1
ATOM 885 O O . PRO A 1 108 ? 15.194 24.062 -48.498 1.00 81.38 108 PRO A O 1
ATOM 888 N N . LYS A 1 109 ? 14.649 21.972 -47.887 1.00 77.25 109 LYS A N 1
ATOM 889 C CA . LYS A 1 109 ? 13.332 21.928 -48.544 1.00 77.25 109 LYS A CA 1
ATOM 890 C C . LYS A 1 109 ? 12.257 22.742 -47.814 1.00 77.25 109 LYS A C 1
ATOM 892 O O . LYS A 1 109 ? 11.193 22.961 -48.375 1.00 77.25 109 LYS A O 1
ATOM 897 N N . LEU A 1 110 ? 12.507 23.163 -46.571 1.00 69.06 110 LEU A N 1
ATOM 898 C CA . LEU A 1 110 ? 11.619 24.058 -45.821 1.00 69.06 110 LEU A CA 1
ATOM 899 C C . LEU A 1 110 ? 11.917 25.537 -46.125 1.00 69.06 110 LEU A C 1
ATOM 901 O O . LEU A 1 110 ? 11.023 26.370 -46.030 1.00 69.06 110 LEU A O 1
ATOM 905 N N . ASN A 1 111 ? 13.154 25.848 -46.535 1.00 58.50 111 ASN A N 1
ATOM 906 C CA . ASN A 1 111 ? 13.646 27.210 -46.769 1.00 58.50 111 ASN A CA 1
ATOM 907 C C . ASN A 1 111 ? 13.353 27.770 -48.172 1.00 58.50 111 ASN A C 1
ATOM 909 O O . ASN A 1 111 ? 13.836 28.846 -48.512 1.00 58.50 111 ASN A O 1
ATOM 913 N N . THR A 1 112 ? 12.531 27.107 -48.990 1.00 57.25 112 THR A N 1
ATOM 914 C CA . THR A 1 112 ? 12.095 27.667 -50.284 1.00 57.25 112 THR A CA 1
ATOM 915 C C . THR A 1 112 ? 11.020 28.750 -50.150 1.00 57.25 112 THR A C 1
ATOM 917 O O . THR A 1 112 ? 10.525 29.233 -51.163 1.00 57.25 112 THR A O 1
ATOM 920 N N . ASN A 1 113 ? 10.674 29.167 -48.928 1.00 52.38 113 ASN A N 1
ATOM 921 C CA . ASN A 1 113 ? 9.934 30.402 -48.687 1.00 52.38 113 ASN A CA 1
ATOM 922 C C . ASN A 1 113 ? 10.825 31.3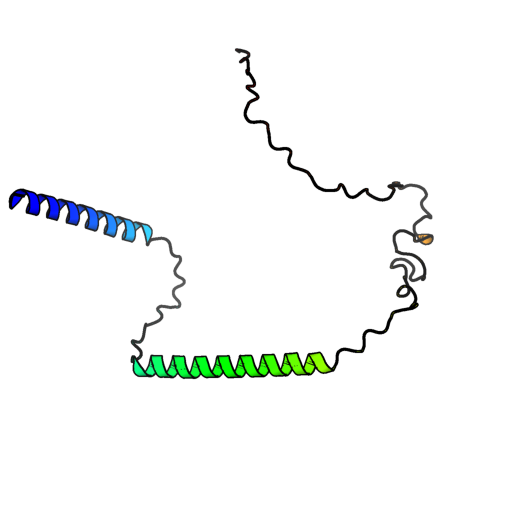88 -47.907 1.00 52.38 113 ASN A C 1
ATOM 924 O O . ASN A 1 113 ? 10.931 31.260 -46.685 1.00 52.38 113 ASN A O 1
ATOM 928 N N . PRO A 1 114 ? 11.477 32.362 -48.566 1.00 52.25 114 PRO A N 1
ATOM 929 C CA . PRO A 1 114 ? 12.327 33.346 -47.902 1.00 52.25 114 PRO A CA 1
ATOM 930 C C . PRO A 1 114 ? 11.483 34.427 -47.203 1.00 52.25 114 PRO A C 1
ATOM 932 O O . PRO A 1 114 ? 11.616 35.610 -47.490 1.00 52.25 114 PRO A O 1
ATOM 935 N N . GLN A 1 115 ? 10.591 34.034 -46.289 1.00 58.19 115 GLN A N 1
ATOM 936 C CA . GLN A 1 115 ? 9.846 34.960 -45.426 1.00 58.19 115 GLN A CA 1
ATOM 937 C C . GLN A 1 115 ? 9.278 34.262 -44.176 1.00 58.19 115 GLN A C 1
ATOM 939 O O . GLN A 1 115 ? 8.086 33.992 -44.052 1.00 58.19 115 GLN A O 1
ATOM 944 N N . SER A 1 116 ? 10.170 33.955 -43.235 1.00 52.53 116 SER A N 1
ATOM 945 C CA . SER A 1 116 ? 9.942 33.864 -41.777 1.00 52.53 116 SER A CA 1
ATOM 946 C C . SER A 1 116 ? 11.256 33.361 -41.181 1.00 52.53 116 SER A C 1
ATOM 948 O O . SER A 1 116 ? 11.549 32.178 -41.254 1.00 52.53 116 SER A O 1
ATOM 950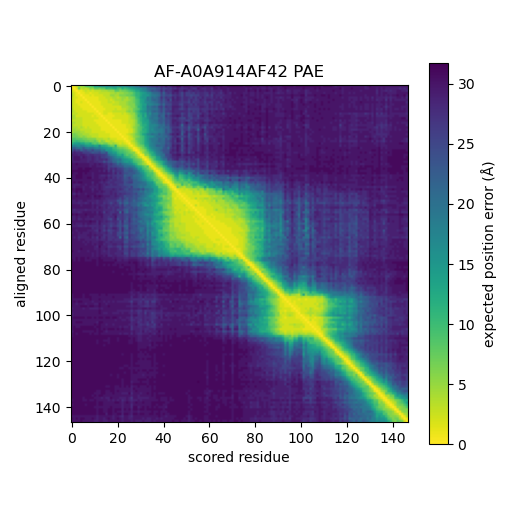 N N . GLY A 1 117 ? 12.178 34.218 -40.758 1.00 52.72 117 GLY A N 1
ATOM 951 C CA . GLY A 1 117 ? 11.989 35.084 -39.603 1.00 52.72 117 GLY A CA 1
ATOM 952 C C . GLY A 1 117 ? 12.436 34.325 -38.352 1.00 52.72 117 GLY A C 1
ATOM 953 O O . GLY A 1 117 ? 11.778 33.360 -37.965 1.00 52.72 117 GLY A O 1
ATOM 954 N N . ASN A 1 118 ? 13.527 34.813 -37.743 1.00 53.50 118 ASN A N 1
ATOM 955 C CA . ASN A 1 118 ? 14.077 34.528 -36.405 1.00 53.50 118 ASN A CA 1
ATOM 956 C C . ASN A 1 118 ? 15.418 33.772 -36.390 1.00 53.50 118 ASN A C 1
ATOM 958 O O . ASN A 1 118 ? 15.534 32.684 -35.822 1.00 53.50 118 ASN A O 1
ATOM 962 N N . ASP A 1 119 ? 16.459 34.428 -36.905 1.00 61.16 119 ASP A N 1
ATOM 963 C CA . ASP A 1 119 ? 17.836 34.273 -36.430 1.00 61.16 119 ASP A CA 1
ATOM 964 C C . ASP A 1 119 ? 17.918 34.683 -34.947 1.00 61.16 119 ASP A C 1
ATOM 966 O O . ASP A 1 119 ? 18.283 35.803 -34.595 1.00 61.16 119 ASP A O 1
ATOM 970 N N . ALA A 1 120 ? 17.527 33.782 -34.049 1.00 48.97 120 ALA A N 1
ATOM 971 C CA . ALA A 1 120 ? 17.807 33.911 -32.627 1.00 48.97 120 ALA A CA 1
ATOM 972 C C . ALA A 1 120 ? 18.970 32.973 -32.295 1.00 48.97 120 ALA A C 1
ATOM 974 O O . ALA A 1 120 ? 18.817 31.751 -32.281 1.00 48.97 120 ALA A O 1
ATOM 975 N N . GLY A 1 121 ? 20.143 33.568 -32.060 1.00 56.12 121 GLY A N 1
ATOM 976 C CA . GLY A 1 121 ? 21.341 32.890 -31.566 1.00 56.12 121 GLY A CA 1
ATOM 977 C C . GLY A 1 121 ? 21.106 32.109 -30.261 1.00 56.12 121 GLY A C 1
ATOM 978 O O . GLY A 1 121 ? 20.009 32.125 -29.696 1.00 56.12 121 GLY A O 1
ATOM 979 N N . PRO A 1 122 ? 22.128 31.392 -29.759 1.00 51.88 122 PRO A N 1
ATOM 980 C CA . PRO A 1 122 ? 21.963 30.486 -28.631 1.00 51.88 122 PRO A CA 1
ATOM 981 C C . PRO A 1 122 ? 21.449 31.253 -27.410 1.00 51.88 122 PRO A C 1
ATOM 983 O O . PRO A 1 122 ? 22.084 32.190 -26.932 1.00 51.88 122 PRO A O 1
ATOM 986 N N . THR A 1 123 ? 20.289 30.839 -26.897 1.00 56.56 123 THR A N 1
ATOM 987 C CA . THR A 1 123 ? 19.707 31.365 -25.663 1.00 56.56 123 THR A CA 1
ATOM 988 C C . THR A 1 123 ? 20.724 31.214 -24.535 1.00 56.56 123 THR A C 1
ATOM 990 O O . THR A 1 123 ? 20.999 30.096 -24.086 1.00 56.56 123 THR A O 1
ATOM 993 N N . GLN A 1 124 ? 21.287 32.326 -24.071 1.00 54.28 124 GLN A N 1
ATOM 994 C CA . GLN A 1 124 ? 22.075 32.354 -22.850 1.00 54.28 124 GLN A CA 1
ATOM 995 C C . GLN A 1 124 ? 21.149 31.936 -21.704 1.00 54.28 124 GLN A C 1
ATOM 997 O O . GLN A 1 124 ? 20.228 32.659 -21.327 1.00 54.28 124 GLN A O 1
ATOM 1002 N N . ARG A 1 125 ? 21.352 30.722 -21.182 1.00 48.22 125 ARG A N 1
ATOM 1003 C CA . ARG A 1 125 ? 20.739 30.291 -19.924 1.00 48.22 125 ARG A CA 1
ATOM 1004 C C . ARG A 1 125 ? 21.217 31.264 -18.852 1.00 48.22 125 ARG A C 1
ATOM 1006 O O . ARG A 1 125 ? 22.386 31.239 -18.481 1.00 48.22 125 ARG A O 1
ATOM 1013 N N . VAL A 1 126 ? 20.323 32.126 -18.381 1.00 51.25 126 VAL A N 1
ATOM 1014 C CA . VAL A 1 126 ? 20.537 32.922 -17.172 1.00 51.25 126 VAL A CA 1
ATOM 1015 C C . VAL A 1 126 ? 20.883 31.973 -16.022 1.00 51.25 126 VAL A C 1
ATOM 1017 O O . VAL A 1 126 ? 20.071 31.141 -15.616 1.00 51.25 126 VAL A O 1
ATOM 1020 N N . MET A 1 127 ? 22.127 32.063 -15.547 1.00 49.19 127 MET A N 1
ATOM 1021 C CA . MET A 1 127 ? 22.544 31.523 -14.257 1.00 49.19 127 MET A CA 1
ATOM 1022 C C . MET A 1 127 ? 21.710 32.178 -13.149 1.00 49.19 127 MET A C 1
ATOM 1024 O O . MET A 1 127 ? 21.340 33.343 -13.259 1.00 49.19 127 MET A O 1
ATOM 1028 N N . GLY A 1 128 ? 21.415 31.379 -12.121 1.00 46.41 128 GLY A N 1
ATOM 1029 C CA . GLY A 1 128 ? 20.719 31.686 -10.870 1.00 46.41 128 GLY A CA 1
ATOM 1030 C C . GLY A 1 128 ? 20.311 33.137 -10.596 1.00 46.41 128 GLY A C 1
ATOM 1031 O O . GLY A 1 128 ? 21.143 34.032 -10.478 1.00 46.41 128 GLY A O 1
ATOM 1032 N N . ARG A 1 129 ? 19.015 33.334 -10.331 1.00 46.25 129 ARG A N 1
ATOM 1033 C CA . ARG A 1 129 ? 18.568 34.428 -9.464 1.00 46.25 129 ARG A CA 1
ATOM 1034 C C . ARG A 1 129 ? 19.211 34.233 -8.088 1.00 46.25 129 ARG A C 1
ATOM 1036 O O . ARG A 1 129 ? 18.716 33.438 -7.295 1.00 46.25 129 ARG A O 1
ATOM 1043 N N . SER A 1 130 ? 20.282 34.963 -7.800 1.00 52.44 130 SER A N 1
ATOM 1044 C CA . SER A 1 130 ? 20.620 35.298 -6.419 1.00 52.44 130 SER A CA 1
ATOM 1045 C C . SER A 1 130 ? 19.506 36.206 -5.910 1.00 52.44 130 SER A C 1
ATOM 1047 O O . SER A 1 130 ? 19.352 37.332 -6.382 1.00 52.44 130 SER A O 1
ATOM 1049 N N . LEU A 1 131 ? 18.678 35.697 -5.000 1.00 49.75 131 LEU A N 1
ATOM 1050 C CA . LEU A 1 131 ? 17.827 36.548 -4.180 1.00 49.75 131 LEU A CA 1
ATOM 1051 C C . LEU A 1 131 ? 18.778 37.376 -3.311 1.00 49.75 131 LEU A C 1
ATOM 1053 O O . LEU A 1 131 ? 19.331 36.868 -2.343 1.00 49.75 131 LEU A O 1
ATOM 1057 N N . ALA A 1 132 ? 19.038 38.619 -3.711 1.00 54.81 132 ALA A N 1
ATOM 1058 C CA . ALA A 1 132 ? 19.623 39.595 -2.810 1.00 54.81 132 ALA A CA 1
ATOM 1059 C C . ALA A 1 132 ? 18.596 39.835 -1.696 1.00 54.81 132 ALA A C 1
ATOM 1061 O O . ALA A 1 132 ? 17.477 40.274 -1.972 1.00 54.81 132 ALA A O 1
ATOM 1062 N N . GLU A 1 133 ? 18.948 39.473 -0.465 1.00 57.47 133 GLU A N 1
ATOM 1063 C CA . GLU A 1 133 ? 18.141 39.780 0.711 1.00 57.47 133 GLU A CA 1
ATOM 1064 C C . GLU A 1 133 ? 17.955 41.304 0.822 1.00 57.47 133 GLU A C 1
ATOM 1066 O O . GLU A 1 133 ? 18.915 42.055 0.621 1.00 57.47 133 GLU A O 1
ATOM 1071 N N . PRO A 1 134 ? 16.738 41.802 1.101 1.00 57.94 134 PRO A N 1
ATOM 1072 C CA . PRO A 1 134 ? 16.541 43.219 1.361 1.00 57.94 134 PRO A CA 1
ATOM 1073 C C . PRO A 1 134 ? 17.143 43.595 2.724 1.00 57.94 134 PRO A C 1
ATOM 1075 O O . PRO A 1 134 ? 16.822 42.998 3.748 1.00 57.94 134 PRO A O 1
ATOM 1078 N N . ASP A 1 135 ? 18.013 44.604 2.708 1.00 65.69 135 ASP A N 1
ATOM 1079 C CA . ASP A 1 135 ? 18.728 45.151 3.864 1.00 65.69 135 ASP A CA 1
ATOM 1080 C C . ASP A 1 135 ? 17.742 45.643 4.956 1.00 65.69 135 ASP A C 1
ATOM 1082 O O . ASP A 1 135 ? 16.889 46.494 4.663 1.00 65.69 135 ASP A O 1
ATOM 1086 N N . PRO A 1 136 ? 17.815 45.141 6.207 1.00 60.88 136 PRO A N 1
ATOM 1087 C CA . PRO A 1 136 ? 16.808 45.387 7.245 1.00 60.88 136 PRO A CA 1
ATOM 1088 C C . PRO A 1 136 ? 16.745 46.829 7.775 1.00 60.88 136 PRO A C 1
ATOM 1090 O O . PRO A 1 136 ? 15.894 47.118 8.611 1.00 60.88 136 PRO A O 1
ATOM 1093 N N . ASN A 1 137 ? 17.596 47.748 7.302 1.00 58.88 137 ASN A N 1
ATOM 1094 C CA . ASN A 1 137 ? 17.644 49.129 7.801 1.00 58.88 137 ASN A CA 1
ATOM 1095 C C . ASN A 1 137 ? 17.239 50.215 6.796 1.00 58.88 137 ASN A C 1
ATOM 1097 O O . ASN A 1 137 ? 17.438 51.406 7.050 1.00 58.88 137 ASN A O 1
ATOM 1101 N N . LYS A 1 138 ? 16.625 49.857 5.664 1.00 55.94 138 LYS A N 1
ATOM 1102 C CA . LYS A 1 138 ? 16.148 50.863 4.706 1.00 55.94 138 LYS A CA 1
ATOM 1103 C C . LYS A 1 138 ? 14.713 51.301 5.020 1.00 55.94 138 LYS A C 1
ATOM 1105 O O . LYS A 1 138 ? 13.751 50.745 4.499 1.00 55.94 138 LYS A O 1
ATOM 1110 N N . VAL A 1 139 ? 14.564 52.329 5.857 1.00 52.50 139 VAL A N 1
ATOM 1111 C CA . VAL A 1 139 ? 13.269 52.991 6.094 1.00 52.50 139 VAL A CA 1
ATOM 1112 C C . VAL A 1 139 ? 12.880 53.782 4.842 1.00 52.50 139 VAL A C 1
ATOM 1114 O O . VAL A 1 139 ? 13.514 54.781 4.506 1.00 52.50 139 VAL A O 1
ATOM 1117 N N . VAL A 1 140 ? 11.844 53.335 4.131 1.00 60.09 140 VAL A N 1
ATOM 1118 C CA . VAL A 1 140 ? 11.251 54.087 3.016 1.00 60.09 140 VAL A CA 1
ATOM 1119 C C . VAL A 1 140 ? 10.078 54.891 3.567 1.00 60.09 140 VAL A C 1
ATOM 1121 O O . VAL A 1 140 ? 9.035 54.333 3.901 1.00 60.09 140 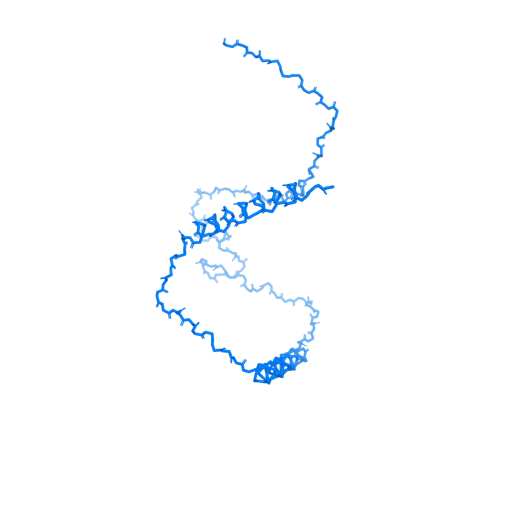VAL A O 1
ATOM 1124 N N . VAL A 1 141 ? 10.258 56.206 3.690 1.00 52.78 141 VAL A N 1
ATOM 1125 C CA . VAL A 1 141 ? 9.171 57.134 4.023 1.00 52.78 141 VAL A CA 1
ATOM 1126 C C . VAL A 1 141 ? 8.260 57.241 2.804 1.00 52.78 141 VAL A C 1
ATOM 1128 O O . VAL A 1 141 ? 8.685 57.692 1.743 1.00 52.78 141 VAL A O 1
ATOM 1131 N N . VAL A 1 142 ? 7.014 56.797 2.947 1.00 55.12 142 VAL A N 1
ATOM 1132 C CA . VAL A 1 142 ? 5.990 56.915 1.906 1.00 55.12 142 VAL A CA 1
ATOM 1133 C C . VAL A 1 142 ? 5.130 58.131 2.241 1.00 55.12 142 VAL A C 1
ATOM 1135 O O . VAL A 1 142 ? 4.299 58.080 3.145 1.00 55.12 142 VAL A O 1
ATOM 1138 N N . GLU A 1 143 ? 5.351 59.251 1.553 1.00 44.19 143 GLU A N 1
ATOM 1139 C CA . GLU A 1 143 ? 4.460 60.409 1.654 1.00 44.19 143 GLU A CA 1
ATOM 1140 C C . GLU A 1 143 ? 3.142 60.111 0.928 1.00 44.19 143 GLU A C 1
ATOM 1142 O O . GLU A 1 143 ? 3.102 59.860 -0.279 1.00 44.19 143 GLU A O 1
ATOM 1147 N N . ALA A 1 144 ? 2.045 60.131 1.683 1.00 50.72 144 ALA A N 1
ATOM 1148 C CA . ALA A 1 144 ? 0.700 59.961 1.161 1.00 50.72 144 ALA A CA 1
ATOM 1149 C C . ALA A 1 144 ? 0.261 61.230 0.416 1.00 50.72 144 ALA A C 1
ATOM 1151 O O . ALA A 1 144 ? -0.016 62.263 1.031 1.00 50.72 144 ALA A O 1
ATOM 1152 N N . LYS A 1 145 ? 0.143 61.153 -0.915 1.00 45.62 145 LYS A N 1
ATOM 1153 C CA . LYS A 1 145 ? -0.578 62.173 -1.682 1.00 45.62 145 LYS A CA 1
ATOM 1154 C C . LYS A 1 145 ? -2.072 62.045 -1.395 1.00 45.62 145 LYS A C 1
ATOM 1156 O O . LYS A 1 145 ? -2.709 61.051 -1.732 1.00 45.62 145 LYS A O 1
ATOM 1161 N N . LYS A 1 146 ? -2.587 63.062 -0.713 1.00 52.19 146 LYS A N 1
ATOM 1162 C CA . LYS A 1 146 ? -3.986 63.243 -0.344 1.00 52.19 146 LYS A CA 1
ATOM 1163 C C . LYS A 1 146 ? -4.763 63.749 -1.567 1.00 52.19 146 LYS A C 1
ATOM 1165 O O . LYS A 1 146 ? -4.415 64.805 -2.080 1.00 52.19 146 LYS A O 1
ATOM 1170 N N . ASN A 1 147 ? -5.786 62.971 -1.926 1.00 43.66 147 ASN A N 1
ATOM 1171 C CA . ASN A 1 147 ? -7.009 63.286 -2.679 1.00 43.66 147 ASN A CA 1
ATOM 1172 C C . ASN A 1 147 ? -6.879 63.961 -4.053 1.00 43.66 147 ASN A C 1
ATOM 1174 O O . ASN A 1 147 ? -6.677 65.192 -4.100 1.00 43.66 147 ASN A O 1
#

InterPro domains:
  IPR001878 Zinc finger, CCHC-type [PF00098] (94-109)
  IPR001878 Zinc finger, CCHC-type [PS50158] (94-109)
  IPR001878 Zinc finger, CCHC-type [SM00343] (93-109)
  IPR036875 Zinc finger, CCHC-type superfamily [SSF57756] (84-113)

pLDDT: mean 70.92, std 17.86, range [41.78, 96.62]

Organism: Patiria miniata (NCBI:txid46514)

Nearest PDB structures (foldseek):
  2ms0-assembly1_A  TM=4.711E-01  e=5.955E-01  Murine leukemia virus
  2cqf-assembly1_A  TM=4.497E-01  e=1.133E+00  Homo sapiens

Sequence (147 aa):
MTLDEAVRAALETESFLNAERQRQQAQGGRLDRNPRTTRQVEIVSREEFEQQTRVMSEQLQTLHQLMSRLTEAMKQEAPQRVKWEGEPRRRLSCFNCGEIGHFKRDCPKLNTNPQSGNDAGPTQRVMGRSLAEPDPNKVVVVEAKKN

Foldseek 3Di:
DDPVVVVVVVVVVVVVVVVVVVVVVVVVPDDPDPPPDPPPPDPDPPVRVVVVVVVVVVVVVVVVVVVVVVVVVVVVPPDPPPPPPDDDDPQQAAPPPRDGDDYVVPDPVVCPDVDDDDPDPDPDDDDDDPPPDPDPPDDDDDDDDDD

Solvent-accessible surface area (backbone atoms only — not comparable to full-atom values): 9857 Å² total; per-residue (Å²): 136,54,73,68,56,54,52,52,52,50,53,53,50,51,54,51,53,51,53,50,52,51,50,53,57,64,69,65,72,80,70,89,70,73,89,83,68,86,70,77,80,73,85,67,51,70,67,57,52,52,50,51,52,48,55,52,51,50,53,52,49,53,51,52,50,50,54,50,51,53,53,53,58,59,60,76,68,59,74,77,84,71,80,82,79,78,76,76,74,72,78,41,47,13,84,76,79,64,49,69,79,34,50,58,90,66,35,74,86,68,58,81,57,96,81,76,88,78,95,70,73,85,79,77,78,79,74,76,86,75,80,76,76,81,70,94,79,74,83,78,86,78,83,80,84,80,132

Radius of gyration: 37.4 Å; Cα contacts (8 Å, |Δi|>4): 30; chains: 1; bounding box: 60×79×99 Å

Mean predicted aligned error: 23.59 Å

Secondary structure (DSSP, 8-state):
--HHHHHHHHHHHHHHHHHHHHHHHHHT------TT---------HHHHHHHHHHHHHHHHHHHHHHHHHHHHHHTT-------S-------B-TTT--BT--GGG-TTTTTS-------------------PPPTT----------